Protein AF-A0A024QFM0-F1 (afdb_monomer)

Mean predicted aligned error: 5.04 Å

Nearest PDB structures (foldseek):
  4cy8-assembly1_A  TM=8.111E-01  e=2.817E-01  Pseudomonas nitroreducens HBP1
  4p78-assembly1_D  TM=8.363E-01  e=5.348E-01  Yersinia pestis
  4p78-assembly1_C  TM=7.655E-01  e=1.399E+00  Yersinia pestis
  5e4w-assembly1_D  TM=5.109E-01  e=1.695E+00  Arabidopsis thaliana
  1e8o-assembly1_B  TM=3.904E-01  e=1.590E+00  Homo sapiens

Foldseek 3Di:
DDLVVLLVVLQVVVVVCVVVQWDFDDWDDDPQFIWTWTARPVVRDIDIGGRRRPVNVVVVVVVVVVVVVVPDDD

Structure (mmCIF, N/CA/C/O backbone):
data_AF-A0A024QFM0-F1
#
_entry.id   AF-A0A024QFM0-F1
#
loop_
_atom_site.group_PDB
_atom_site.id
_atom_site.type_symbol
_atom_site.label_atom_id
_atom_site.label_alt_id
_atom_site.label_comp_id
_atom_site.label_asym_id
_atom_site.label_entity_id
_atom_site.label_seq_id
_atom_site.pdbx_PDB_ins_code
_atom_site.Cartn_x
_atom_site.Cartn_y
_atom_site.Cartn_z
_atom_site.occupancy
_atom_site.B_iso_or_equiv
_atom_site.auth_seq_id
_atom_site.auth_comp_id
_atom_site.auth_asym_id
_atom_site.auth_atom_id
_atom_site.pdbx_PDB_model_num
ATOM 1 N N . MET A 1 1 ? 6.297 -13.937 -16.753 1.00 67.25 1 MET A N 1
ATOM 2 C CA . MET A 1 1 ? 5.712 -12.826 -15.983 1.00 67.25 1 MET A CA 1
ATOM 3 C C . MET A 1 1 ? 6.576 -11.608 -16.234 1.00 67.25 1 MET A C 1
ATOM 5 O O . MET A 1 1 ? 7.779 -11.682 -16.003 1.00 67.25 1 MET A O 1
ATOM 9 N N . THR A 1 2 ? 6.015 -10.563 -16.831 1.00 90.94 2 THR A N 1
ATOM 10 C CA . THR A 1 2 ? 6.727 -9.315 -17.119 1.00 90.94 2 THR A CA 1
ATOM 11 C C . THR A 1 2 ? 6.767 -8.425 -15.877 1.00 90.94 2 THR A C 1
ATOM 13 O O . THR A 1 2 ? 6.005 -8.621 -14.933 1.00 90.94 2 THR A O 1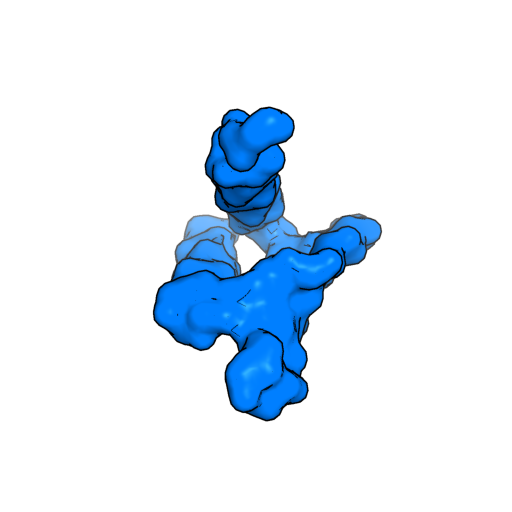
ATOM 16 N N . VAL A 1 3 ? 7.641 -7.416 -15.876 1.00 88.75 3 VAL A N 1
ATOM 17 C CA . VAL A 1 3 ? 7.673 -6.399 -14.811 1.00 88.75 3 VAL A CA 1
ATOM 18 C C . VAL A 1 3 ? 6.315 -5.698 -14.687 1.00 88.75 3 VAL A C 1
ATOM 20 O O . VAL A 1 3 ? 5.867 -5.427 -13.576 1.00 88.75 3 VAL A O 1
ATOM 23 N N . TYR A 1 4 ? 5.635 -5.454 -15.809 1.00 92.62 4 TYR A N 1
ATOM 24 C CA . TYR A 1 4 ? 4.311 -4.839 -15.818 1.00 92.62 4 TYR A CA 1
ATOM 25 C C . TYR A 1 4 ? 3.243 -5.749 -15.194 1.00 92.62 4 TYR A C 1
ATOM 27 O O . TYR A 1 4 ? 2.465 -5.277 -14.373 1.00 92.62 4 TYR A O 1
ATOM 35 N N . ASP A 1 5 ? 3.268 -7.055 -15.479 1.00 95.00 5 ASP A N 1
ATOM 36 C CA . ASP A 1 5 ? 2.310 -8.013 -14.900 1.00 95.00 5 ASP A CA 1
ATOM 37 C C . ASP A 1 5 ? 2.424 -8.063 -13.366 1.00 95.00 5 ASP A C 1
ATOM 39 O O . ASP A 1 5 ? 1.421 -8.169 -12.656 1.00 95.00 5 ASP A O 1
ATOM 43 N N . VAL A 1 6 ? 3.656 -7.977 -12.839 1.00 94.56 6 VAL A N 1
ATOM 44 C CA . VAL A 1 6 ? 3.912 -7.920 -11.388 1.00 94.56 6 VAL A CA 1
ATOM 45 C C . VAL A 1 6 ? 3.294 -6.655 -10.798 1.00 94.56 6 VAL A C 1
ATOM 47 O O . VAL A 1 6 ? 2.608 -6.730 -9.782 1.00 94.56 6 VAL A O 1
ATOM 50 N N . PHE A 1 7 ? 3.503 -5.506 -11.448 1.00 95.94 7 PHE A N 1
ATOM 51 C CA . PHE A 1 7 ? 2.904 -4.241 -11.025 1.00 95.94 7 PHE A CA 1
ATOM 52 C C . PHE A 1 7 ? 1.375 -4.310 -11.021 1.00 95.94 7 PHE A C 1
ATOM 54 O O . PHE A 1 7 ? 0.748 -3.944 -10.030 1.00 95.94 7 PHE A O 1
ATOM 61 N N . GLU A 1 8 ? 0.768 -4.798 -12.103 1.00 96.75 8 GLU A N 1
ATOM 62 C CA . GLU A 1 8 ? -0.687 -4.888 -12.220 1.00 96.75 8 GLU A CA 1
ATOM 63 C C . GLU A 1 8 ? -1.277 -5.809 -11.143 1.00 96.75 8 GLU A C 1
ATOM 65 O O . GLU A 1 8 ? -2.264 -5.462 -10.494 1.00 96.75 8 GLU A O 1
ATOM 70 N N . THR A 1 9 ? -0.622 -6.943 -10.884 1.00 96.56 9 THR A N 1
ATOM 71 C CA . THR A 1 9 ? -1.024 -7.886 -9.833 1.00 96.56 9 THR A CA 1
ATOM 72 C C . THR A 1 9 ? -0.951 -7.249 -8.446 1.00 96.56 9 THR A C 1
ATOM 74 O O . THR A 1 9 ? -1.924 -7.294 -7.693 1.00 96.56 9 THR A O 1
ATOM 77 N N . GLU A 1 10 ? 0.182 -6.636 -8.103 1.00 96.69 10 GLU A N 1
ATOM 78 C CA . GLU A 1 10 ? 0.394 -5.994 -6.802 1.00 96.69 10 GLU A CA 1
ATOM 79 C C . GLU A 1 10 ? -0.564 -4.807 -6.592 1.00 96.69 10 GLU A C 1
ATOM 81 O O . GLU A 1 10 ? -1.176 -4.686 -5.530 1.00 96.69 10 GLU A O 1
ATOM 86 N N . LYS A 1 11 ? -0.769 -3.972 -7.620 1.00 96.12 11 LYS A N 1
ATOM 87 C CA . LYS A 1 11 ? -1.747 -2.875 -7.599 1.00 96.12 11 LYS A CA 1
ATOM 88 C C . LYS A 1 11 ? -3.162 -3.400 -7.353 1.00 96.12 11 LYS A C 1
ATOM 90 O O . LYS A 1 11 ? -3.856 -2.886 -6.479 1.00 96.12 11 LYS A O 1
ATOM 95 N N . ASN A 1 12 ? -3.586 -4.424 -8.093 1.00 96.88 12 ASN A N 1
ATOM 96 C CA . ASN A 1 12 ? -4.928 -4.985 -7.954 1.00 96.88 12 ASN A CA 1
ATOM 97 C C . ASN A 1 12 ? -5.156 -5.591 -6.561 1.00 96.88 12 ASN A C 1
ATOM 99 O O . ASN A 1 12 ? -6.250 -5.449 -6.022 1.00 96.88 12 ASN A O 1
ATOM 103 N N . GLN A 1 13 ? -4.140 -6.203 -5.942 1.00 96.38 13 GLN A N 1
ATOM 104 C CA . GLN A 1 13 ? -4.236 -6.694 -4.561 1.00 96.38 13 GLN A CA 1
ATOM 105 C C . GLN A 1 13 ? -4.443 -5.558 -3.551 1.00 96.38 13 GLN A C 1
ATOM 107 O O . GLN A 1 13 ? -5.305 -5.669 -2.677 1.00 96.38 13 GLN A O 1
ATOM 112 N N . ILE A 1 14 ? -3.687 -4.460 -3.684 1.00 95.38 14 ILE A N 1
ATOM 113 C 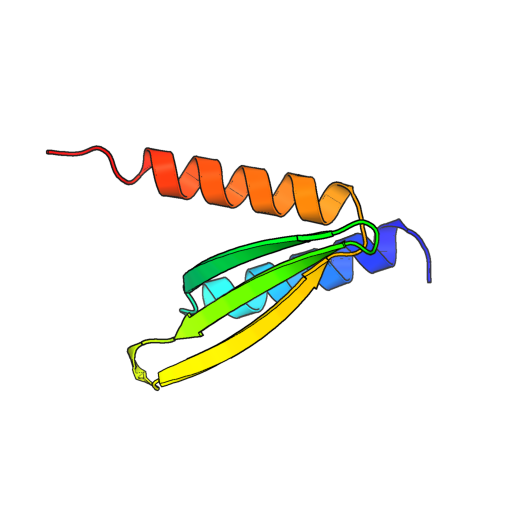CA . ILE A 1 14 ? -3.865 -3.265 -2.846 1.00 95.38 14 ILE A CA 1
ATOM 114 C C . ILE A 1 14 ? -5.290 -2.728 -3.013 1.00 95.38 14 ILE A C 1
ATOM 116 O O . ILE A 1 14 ? -5.999 -2.548 -2.023 1.00 95.38 14 ILE A O 1
ATOM 120 N N . ASP A 1 15 ? -5.725 -2.526 -4.259 1.00 95.81 15 ASP A N 1
ATOM 121 C CA . ASP A 1 15 ? -7.055 -2.003 -4.571 1.00 95.81 15 ASP A CA 1
ATOM 122 C C . ASP A 1 15 ? -8.156 -2.892 -3.995 1.00 95.81 15 ASP A C 1
ATOM 124 O O . ASP A 1 15 ? -9.084 -2.398 -3.361 1.00 95.81 15 ASP A O 1
ATOM 128 N N . GLN A 1 16 ? -8.067 -4.209 -4.176 1.00 96.44 16 GLN A N 1
ATOM 129 C CA . GLN A 1 16 ? -9.060 -5.147 -3.654 1.00 96.44 16 GLN A CA 1
ATOM 130 C C . GLN A 1 16 ? -9.180 -5.076 -2.133 1.00 96.44 16 GLN A C 1
ATOM 132 O O . GLN A 1 16 ? -10.298 -5.067 -1.615 1.00 96.44 16 GLN A O 1
ATOM 137 N N . LEU A 1 17 ? -8.058 -5.000 -1.413 1.00 95.00 17 LEU A N 1
ATOM 138 C CA . LEU A 1 17 ? -8.070 -4.910 0.046 1.00 95.00 17 LEU A CA 1
ATOM 139 C C . LEU A 1 17 ? -8.635 -3.566 0.519 1.00 95.00 17 LEU A C 1
ATOM 141 O O . LEU A 1 17 ? -9.481 -3.551 1.413 1.00 95.00 17 LEU A O 1
ATOM 145 N N . LEU A 1 18 ? -8.271 -2.457 -0.128 1.00 93.62 18 LEU A N 1
ATOM 146 C CA . LEU A 1 18 ? -8.839 -1.139 0.176 1.00 93.62 18 LEU A CA 1
ATOM 147 C C . LEU A 1 18 ? -10.354 -1.084 -0.077 1.00 93.62 18 LEU A C 1
ATOM 149 O O . LEU A 1 18 ? -11.101 -0.646 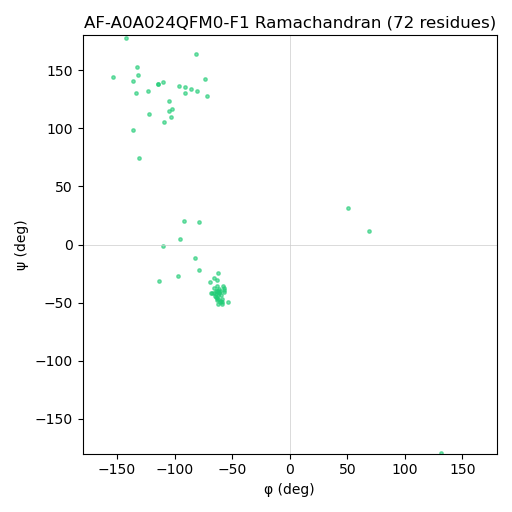0.796 1.00 93.62 18 LEU A O 1
ATOM 153 N N . HIS A 1 19 ? -10.831 -1.579 -1.225 1.00 94.81 19 HIS A N 1
ATOM 154 C CA . HIS A 1 19 ? -12.270 -1.665 -1.521 1.00 94.81 19 HIS A CA 1
ATOM 155 C C . HIS A 1 19 ? -13.002 -2.604 -0.559 1.00 94.81 19 HIS A C 1
ATOM 157 O O . HIS A 1 19 ? -14.164 -2.387 -0.227 1.00 94.81 19 HIS A O 1
ATOM 163 N N . SER A 1 20 ? -12.301 -3.622 -0.065 1.00 94.25 20 SER A N 1
ATOM 164 C CA . SER A 1 20 ? -12.773 -4.512 0.989 1.00 94.25 20 SER A CA 1
ATOM 165 C C . SER A 1 20 ? -12.636 -3.882 2.382 1.00 94.25 20 SER A C 1
ATOM 167 O O . SER A 1 20 ? -12.607 -4.610 3.364 1.00 94.25 20 SER A O 1
ATOM 169 N N . GLY A 1 21 ? -12.510 -2.565 2.527 1.00 93.88 21 GLY A N 1
ATOM 170 C CA . GLY A 1 21 ? -12.527 -1.901 3.833 1.00 93.88 21 GLY A CA 1
ATOM 171 C C . GLY A 1 21 ? -11.311 -2.173 4.725 1.00 93.88 21 GLY A C 1
ATOM 172 O O . GLY A 1 21 ? -11.344 -1.834 5.908 1.00 93.88 21 GLY A O 1
ATOM 173 N N . PHE A 1 22 ? -10.236 -2.765 4.195 1.00 95.31 22 PHE A N 1
ATOM 174 C CA . PHE A 1 22 ? -8.973 -2.832 4.923 1.00 95.31 22 PHE A CA 1
ATOM 175 C C . PHE A 1 22 ? -8.301 -1.462 4.926 1.00 95.31 22 PHE A C 1
ATOM 177 O O . PHE A 1 22 ? -8.292 -0.741 3.928 1.00 95.31 22 PHE A O 1
ATOM 184 N N . LYS A 1 23 ? -7.672 -1.126 6.048 1.00 92.88 23 LYS A N 1
ATOM 185 C CA . LYS A 1 23 ? -6.866 0.081 6.216 1.00 92.88 23 LYS A CA 1
ATOM 186 C C . LYS A 1 23 ? -5.404 -0.303 6.335 1.00 92.88 23 LYS A C 1
ATOM 188 O O . LYS A 1 23 ? -5.076 -1.283 6.996 1.00 92.88 23 LYS A O 1
ATOM 193 N N . MET A 1 24 ? -4.525 0.469 5.705 1.00 91.94 24 MET A N 1
ATOM 194 C CA . MET A 1 24 ? -3.082 0.308 5.883 1.00 91.94 24 MET A CA 1
ATOM 195 C C . MET A 1 24 ? -2.697 0.795 7.279 1.00 91.94 24 MET A C 1
ATOM 197 O O . MET A 1 24 ? -3.042 1.914 7.650 1.00 91.94 24 MET A O 1
ATOM 201 N N . THR A 1 25 ? -1.986 -0.029 8.042 1.00 92.00 25 THR A N 1
ATOM 202 C CA . THR A 1 25 ? -1.594 0.295 9.425 1.00 92.00 25 THR A CA 1
ATOM 203 C C . THR A 1 25 ? -0.092 0.462 9.581 1.00 92.00 25 THR A C 1
ATOM 205 O O . THR A 1 25 ? 0.362 1.266 10.393 1.00 92.00 25 THR A O 1
ATOM 208 N N . ARG A 1 26 ? 0.702 -0.266 8.788 1.00 92.44 26 ARG A N 1
ATOM 209 C CA . ARG A 1 26 ? 2.164 -0.199 8.835 1.00 92.44 26 ARG A CA 1
ATOM 210 C C . ARG A 1 26 ? 2.778 -0.581 7.501 1.00 92.44 26 ARG A C 1
ATOM 212 O O . ARG A 1 26 ? 2.316 -1.507 6.844 1.00 92.44 26 ARG A O 1
ATOM 219 N N . ILE A 1 27 ? 3.872 0.082 7.146 1.00 92.75 27 ILE A N 1
ATOM 220 C CA . ILE A 1 27 ? 4.710 -0.290 6.006 1.00 92.75 27 ILE A CA 1
ATOM 221 C C . ILE A 1 27 ? 6.131 -0.504 6.511 1.00 92.75 27 ILE A C 1
ATOM 223 O O . ILE A 1 27 ? 6.652 0.311 7.271 1.00 92.75 27 ILE A O 1
ATOM 227 N N . THR A 1 28 ? 6.740 -1.615 6.110 1.00 93.31 28 THR A N 1
ATOM 228 C CA . THR A 1 28 ? 8.129 -1.949 6.429 1.00 93.31 28 THR A CA 1
ATOM 229 C C . THR A 1 28 ? 8.895 -2.155 5.131 1.00 93.31 28 THR A C 1
ATOM 231 O O . THR A 1 28 ? 8.638 -3.117 4.412 1.00 93.31 28 THR A O 1
ATOM 234 N N . SER A 1 29 ? 9.838 -1.263 4.840 1.00 88.19 29 SER A N 1
ATOM 235 C CA . SER A 1 29 ? 10.671 -1.330 3.637 1.00 88.19 29 SER A CA 1
ATOM 236 C C . SER A 1 29 ? 11.952 -2.116 3.887 1.00 88.19 29 SER A C 1
ATOM 238 O O . SER A 1 29 ? 12.627 -1.911 4.898 1.00 88.19 29 SER A O 1
ATOM 240 N N . ASN A 1 30 ? 12.311 -2.996 2.953 1.00 88.12 30 ASN A N 1
ATOM 241 C CA . ASN A 1 30 ? 13.616 -3.648 2.914 1.00 88.12 30 ASN A CA 1
ATOM 242 C C . ASN A 1 30 ? 14.132 -3.803 1.474 1.00 88.12 30 ASN A C 1
ATOM 244 O O . ASN A 1 30 ? 13.475 -3.399 0.515 1.00 88.12 30 ASN A O 1
ATOM 248 N N . LEU A 1 31 ? 15.343 -4.348 1.322 1.00 88.38 31 LEU A N 1
ATOM 249 C CA . LEU A 1 31 ? 16.000 -4.481 0.014 1.00 88.38 31 LEU A CA 1
ATOM 250 C C . LEU A 1 31 ? 15.231 -5.389 -0.957 1.00 88.38 31 LEU A C 1
ATOM 252 O O . LEU A 1 31 ? 15.344 -5.218 -2.167 1.00 88.38 31 LEU A O 1
ATOM 256 N N . ASP A 1 32 ? 14.422 -6.308 -0.437 1.00 86.50 32 ASP A N 1
ATOM 257 C CA . ASP A 1 32 ? 13.639 -7.248 -1.235 1.00 86.50 32 ASP A CA 1
ATOM 258 C C . ASP A 1 32 ? 12.198 -6.763 -1.492 1.00 86.50 32 ASP A C 1
ATOM 260 O O . ASP A 1 32 ? 11.386 -7.510 -2.045 1.00 86.50 32 ASP A O 1
ATOM 264 N N . GLY A 1 33 ? 11.849 -5.545 -1.062 1.00 91.50 33 GLY A N 1
ATOM 265 C CA . GLY A 1 33 ? 10.538 -4.936 -1.273 1.00 91.50 33 GLY A CA 1
ATOM 266 C C . GLY A 1 33 ? 9.905 -4.326 -0.022 1.00 91.50 33 GLY A C 1
ATOM 267 O O . GLY A 1 33 ? 10.453 -4.371 1.080 1.00 91.50 33 GLY A O 1
ATOM 268 N N . ASP A 1 34 ? 8.705 -3.778 -0.199 1.00 94.19 34 ASP A N 1
ATOM 269 C CA . ASP A 1 34 ? 7.907 -3.221 0.895 1.00 94.19 34 ASP A CA 1
ATOM 270 C C . ASP A 1 34 ? 6.899 -4.248 1.402 1.00 94.19 34 ASP A C 1
ATOM 272 O O . ASP A 1 34 ? 6.222 -4.918 0.625 1.00 94.19 34 ASP A O 1
ATOM 276 N N . VAL A 1 35 ? 6.769 -4.353 2.718 1.00 95.69 35 VAL A N 1
ATOM 277 C CA . VAL A 1 35 ? 5.754 -5.165 3.386 1.00 95.69 35 VAL A CA 1
ATOM 278 C C . VAL A 1 35 ? 4.678 -4.234 3.930 1.00 95.69 35 VAL A C 1
ATOM 280 O O . VAL A 1 35 ? 4.944 -3.423 4.817 1.00 95.69 35 VAL A O 1
ATOM 283 N N . VAL A 1 36 ? 3.465 -4.348 3.394 1.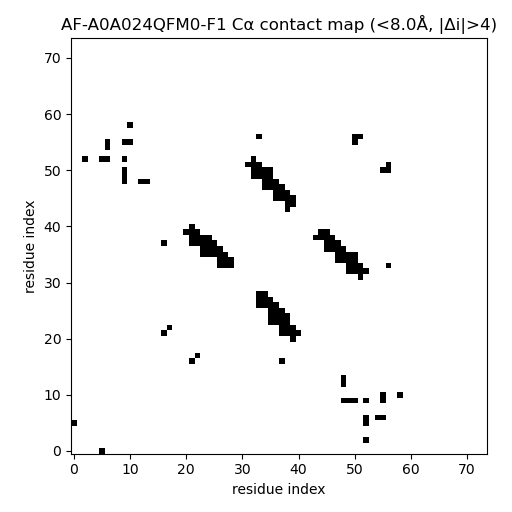00 95.19 36 VAL A N 1
ATOM 284 C CA . VAL A 1 36 ? 2.302 -3.533 3.762 1.00 95.19 36 VAL A CA 1
ATOM 285 C C . VAL A 1 36 ? 1.394 -4.349 4.666 1.00 95.19 36 VAL A C 1
ATOM 287 O O . VAL A 1 36 ? 0.838 -5.359 4.242 1.00 95.19 36 VAL A O 1
ATOM 290 N N . HIS A 1 37 ? 1.230 -3.901 5.904 1.00 95.38 37 HIS A N 1
ATOM 291 C CA . HIS A 1 37 ? 0.284 -4.460 6.858 1.00 95.38 37 HIS A CA 1
ATOM 292 C C . HIS A 1 37 ? -1.045 -3.722 6.745 1.00 95.38 37 HIS A C 1
ATOM 294 O O . HIS A 1 37 ? -1.089 -2.487 6.749 1.00 95.38 37 HIS A O 1
ATOM 300 N N . MET A 1 38 ? -2.121 -4.493 6.639 1.00 94.81 38 MET A N 1
ATOM 301 C CA . MET A 1 38 ? -3.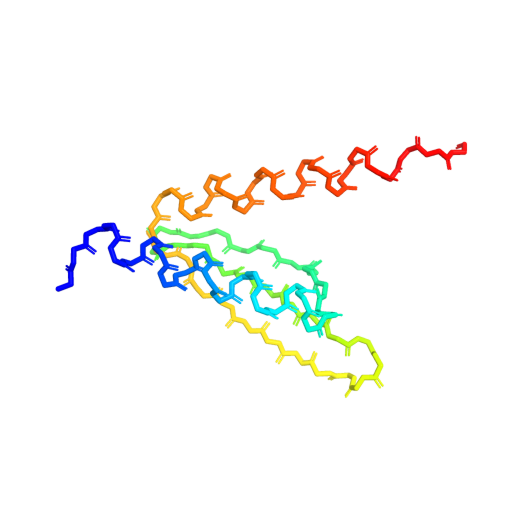474 -3.982 6.512 1.00 94.81 38 MET A CA 1
ATOM 302 C C . MET A 1 38 ? -4.407 -4.685 7.483 1.00 94.81 38 MET A C 1
ATOM 304 O O . MET A 1 38 ? -4.268 -5.881 7.734 1.00 94.81 38 MET A O 1
ATOM 308 N N . GLU A 1 39 ? -5.384 -3.947 7.992 1.00 96.19 39 GLU A N 1
ATOM 309 C CA . GLU A 1 39 ? -6.329 -4.446 8.985 1.00 96.19 39 GLU A CA 1
ATOM 310 C C . GLU A 1 39 ? -7.754 -4.019 8.648 1.00 96.19 39 GLU A C 1
ATOM 312 O O . GLU A 1 39 ? -7.997 -2.883 8.233 1.00 96.19 39 GLU A O 1
ATOM 317 N N . ARG A 1 40 ? -8.708 -4.925 8.856 1.00 95.75 40 ARG A N 1
ATOM 318 C CA . ARG A 1 40 ? -10.139 -4.630 8.841 1.00 95.75 40 ARG A CA 1
ATOM 319 C C . ARG A 1 40 ? -10.658 -4.722 10.275 1.00 95.75 40 ARG A C 1
ATOM 321 O O . ARG A 1 40 ? -10.828 -5.811 10.813 1.00 95.75 40 ARG A O 1
ATOM 328 N N . ILE A 1 41 ? -10.925 -3.563 10.878 1.00 89.25 41 ILE A N 1
ATOM 329 C CA . ILE A 1 41 ? -11.292 -3.437 12.301 1.00 89.25 41 ILE A CA 1
ATOM 330 C C . ILE A 1 41 ? -12.586 -4.200 12.622 1.00 89.25 41 ILE A C 1
ATOM 332 O O . ILE A 1 41 ? -12.666 -4.858 13.652 1.00 89.25 41 ILE A O 1
ATOM 336 N N . GLU A 1 42 ? -13.574 -4.157 11.724 1.00 91.38 42 GLU A N 1
ATOM 337 C CA . GLU A 1 42 ? -14.891 -4.789 11.920 1.00 91.38 42 GLU A CA 1
ATOM 338 C C . GLU A 1 42 ? -14.808 -6.299 12.170 1.00 91.38 42 GLU A C 1
ATOM 340 O O . GLU A 1 42 ? -15.594 -6.848 12.937 1.00 91.38 42 GLU A O 1
ATOM 345 N N . THR A 1 43 ? -13.856 -6.969 11.521 1.00 92.88 43 THR A N 1
ATOM 346 C CA . THR A 1 43 ? -13.672 -8.424 11.600 1.00 92.88 43 THR A CA 1
ATOM 347 C C . THR A 1 43 ? -12.403 -8.815 12.352 1.00 92.88 43 THR A C 1
ATOM 349 O O . THR A 1 43 ? -12.128 -10.005 12.494 1.00 92.88 43 THR A O 1
ATOM 352 N N . ASN A 1 44 ? -11.625 -7.831 12.818 1.00 92.06 44 ASN A N 1
ATOM 353 C CA . ASN A 1 44 ? -10.275 -8.010 13.352 1.00 92.06 44 ASN A CA 1
ATOM 354 C C . ASN A 1 44 ? -9.360 -8.830 12.413 1.00 92.06 44 ASN A C 1
ATOM 356 O O . ASN A 1 44 ? -8.491 -9.579 12.861 1.00 92.06 44 ASN A O 1
ATOM 360 N N . GLU A 1 45 ? -9.584 -8.732 11.097 1.00 96.19 45 GLU A N 1
ATOM 361 C CA . GLU A 1 45 ? -8.813 -9.466 10.094 1.00 96.19 45 GLU A CA 1
ATOM 362 C C . GLU A 1 45 ? -7.549 -8.690 9.724 1.00 96.19 45 GLU A C 1
ATOM 364 O O . GLU A 1 45 ? -7.606 -7.495 9.427 1.00 96.19 45 GLU A O 1
ATOM 369 N N . GLN A 1 46 ? -6.413 -9.387 9.682 1.00 95.56 46 GLN A N 1
ATOM 370 C CA . GLN A 1 46 ? -5.126 -8.826 9.282 1.00 95.56 46 GLN A CA 1
ATOM 371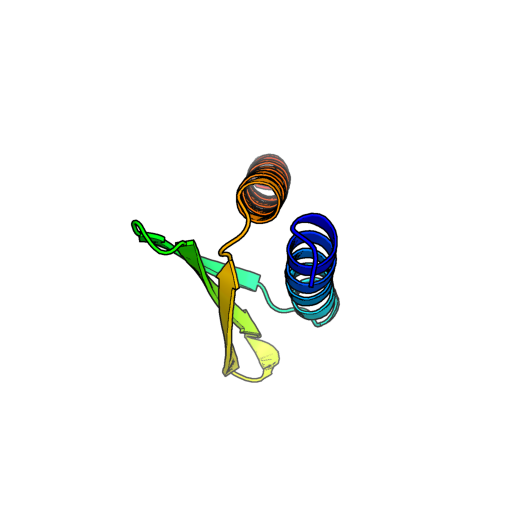 C C . GLN A 1 46 ? -4.639 -9.458 7.979 1.00 95.56 46 GLN A C 1
ATOM 373 O O . GLN A 1 46 ? -4.720 -10.673 7.778 1.00 95.56 46 GLN A O 1
ATOM 378 N N . ARG A 1 47 ? -4.096 -8.628 7.089 1.00 95.75 47 ARG A N 1
ATOM 379 C CA . ARG A 1 47 ? -3.494 -9.042 5.821 1.00 95.75 47 ARG A CA 1
ATOM 380 C C . ARG A 1 47 ? -2.148 -8.370 5.627 1.00 95.75 47 ARG A C 1
ATOM 382 O O . ARG A 1 47 ? -1.873 -7.290 6.146 1.00 95.75 47 ARG A O 1
ATOM 389 N N . THR A 1 48 ? -1.287 -9.036 4.871 1.00 94.69 48 THR A N 1
ATOM 390 C CA . THR A 1 48 ? 0.029 -8.514 4.523 1.00 94.69 48 THR A CA 1
ATOM 391 C C . THR A 1 48 ? 0.274 -8.712 3.041 1.00 94.69 48 THR A C 1
ATOM 393 O O . THR A 1 48 ? 0.081 -9.812 2.526 1.00 94.69 48 THR A O 1
ATOM 396 N N . ILE A 1 49 ? 0.701 -7.647 2.369 1.00 94.88 49 ILE A N 1
ATOM 397 C CA . ILE A 1 49 ? 1.087 -7.664 0.958 1.00 94.88 49 ILE A CA 1
ATOM 398 C C . ILE A 1 49 ? 2.576 -7.357 0.876 1.00 94.88 49 ILE A C 1
ATOM 400 O O . ILE A 1 49 ? 3.064 -6.463 1.569 1.00 94.88 49 ILE A O 1
ATOM 404 N N . ARG A 1 50 ? 3.297 -8.075 0.015 1.00 94.94 50 ARG A N 1
ATOM 405 C CA . ARG A 1 50 ? 4.681 -7.752 -0.32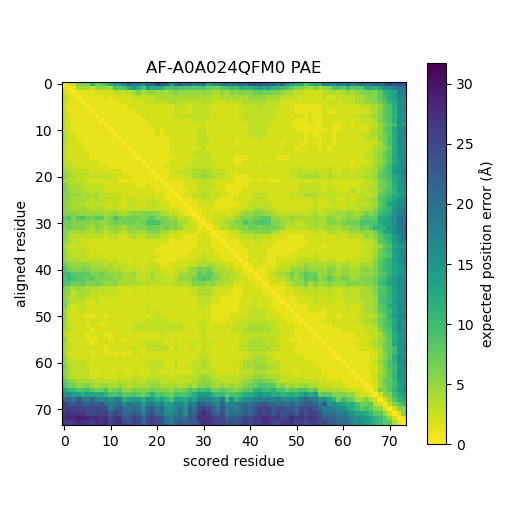4 1.00 94.94 50 ARG A CA 1
ATOM 406 C C . ARG A 1 50 ? 4.740 -7.123 -1.710 1.00 94.94 50 ARG A C 1
ATOM 408 O O . ARG A 1 50 ? 4.303 -7.742 -2.671 1.00 94.94 50 ARG A O 1
ATOM 415 N N . LEU A 1 51 ? 5.303 -5.923 -1.791 1.00 95.31 51 LEU A N 1
ATOM 416 C CA . LEU A 1 51 ? 5.508 -5.178 -3.026 1.00 95.31 51 LEU A CA 1
ATOM 417 C C . LEU A 1 51 ? 6.970 -5.267 -3.439 1.00 95.31 51 LEU A C 1
ATOM 419 O O . LEU A 1 51 ? 7.854 -4.679 -2.812 1.00 95.31 51 LEU A O 1
ATOM 423 N N . THR A 1 52 ? 7.220 -5.996 -4.510 1.00 95.19 52 THR A N 1
ATOM 424 C CA . THR A 1 52 ? 8.550 -6.178 -5.091 1.00 95.19 52 THR A CA 1
ATOM 425 C C . THR A 1 52 ? 8.784 -5.215 -6.251 1.00 95.19 52 THR A C 1
ATOM 427 O O . THR A 1 52 ? 9.919 -4.793 -6.490 1.00 95.19 52 THR A O 1
ATOM 430 N N . ASN A 1 53 ? 7.716 -4.785 -6.932 1.00 95.12 53 ASN A N 1
ATOM 431 C CA . ASN A 1 53 ? 7.821 -3.883 -8.066 1.00 95.12 53 ASN A CA 1
ATOM 432 C C . AS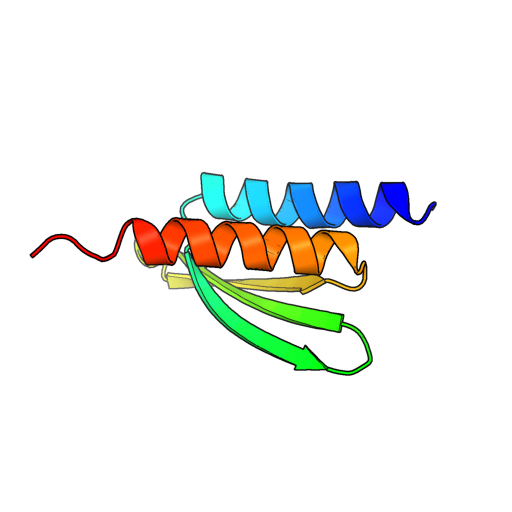N A 1 53 ? 7.984 -2.408 -7.623 1.00 95.12 53 ASN A C 1
ATOM 434 O O . ASN A 1 53 ? 7.209 -1.914 -6.798 1.00 95.12 53 ASN A O 1
ATOM 438 N N . PRO A 1 54 ? 8.955 -1.659 -8.184 1.00 93.00 54 PRO A N 1
ATOM 4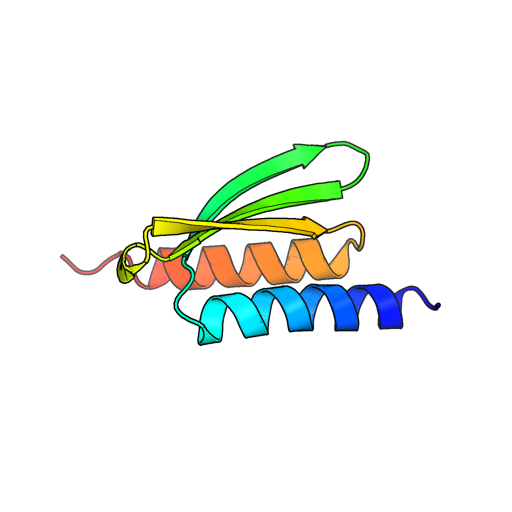39 C CA . PRO A 1 54 ? 9.147 -0.239 -7.878 1.00 93.00 54 PRO A CA 1
ATOM 440 C C . PRO A 1 54 ? 7.927 0.658 -8.139 1.00 93.00 54 PRO A C 1
ATOM 442 O O . PRO A 1 54 ? 7.645 1.548 -7.334 1.00 93.00 54 PRO A O 1
ATOM 445 N N . GLU A 1 55 ? 7.178 0.422 -9.218 1.00 95.50 55 GLU A N 1
ATOM 446 C CA . GLU A 1 55 ? 5.982 1.204 -9.549 1.00 95.50 55 GLU A CA 1
ATOM 447 C C . GLU A 1 55 ? 4.841 0.936 -8.560 1.00 95.50 55 GLU A C 1
ATOM 449 O O . GLU A 1 55 ? 4.108 1.862 -8.208 1.00 95.50 55 GLU A O 1
ATOM 454 N N . SER A 1 56 ? 4.738 -0.279 -8.012 1.00 95.81 56 SER A N 1
ATOM 455 C CA . SER A 1 56 ? 3.776 -0.584 -6.943 1.00 95.81 56 SER A CA 1
ATOM 456 C C . SER A 1 56 ? 4.077 0.216 -5.678 1.00 95.81 56 SER A C 1
ATOM 458 O O . SER A 1 56 ? 3.165 0.753 -5.052 1.00 95.81 56 SER A O 1
ATOM 460 N N . ARG A 1 57 ? 5.360 0.371 -5.319 1.00 92.62 57 ARG A N 1
ATOM 461 C CA . ARG A 1 57 ? 5.781 1.189 -4.163 1.00 92.62 57 ARG A CA 1
ATOM 462 C C . ARG A 1 57 ? 5.473 2.676 -4.365 1.00 92.62 57 ARG A C 1
ATOM 464 O O . ARG A 1 57 ? 5.043 3.369 -3.439 1.00 92.62 57 ARG A O 1
ATOM 471 N N . LYS A 1 58 ? 5.634 3.175 -5.594 1.00 94.31 58 LYS A N 1
ATOM 472 C CA . LYS A 1 58 ? 5.246 4.545 -5.969 1.00 94.31 58 LYS A CA 1
ATOM 473 C C . LYS A 1 58 ? 3.730 4.741 -5.900 1.00 94.31 58 LYS A C 1
ATOM 475 O O . LYS A 1 58 ? 3.255 5.766 -5.402 1.00 94.31 58 LYS A O 1
ATOM 480 N N . TYR A 1 59 ? 2.973 3.754 -6.370 1.00 95.06 59 TYR A N 1
ATOM 481 C CA . TYR A 1 59 ? 1.520 3.746 -6.274 1.00 95.06 59 TYR A CA 1
ATOM 482 C C . TYR A 1 59 ? 1.056 3.775 -4.810 1.00 95.06 59 TYR A C 1
ATOM 484 O O . TYR A 1 59 ? 0.292 4.665 -4.434 1.00 95.06 59 TYR A O 1
ATOM 492 N N . LEU A 1 60 ? 1.613 2.902 -3.962 1.00 93.19 60 LEU A N 1
ATOM 493 C CA . LEU A 1 60 ? 1.370 2.883 -2.517 1.00 93.19 60 LEU A CA 1
ATOM 494 C C . LEU A 1 60 ? 1.645 4.252 -1.877 1.00 93.19 60 LEU A C 1
ATOM 496 O O . LEU A 1 60 ? 0.791 4.798 -1.184 1.00 93.19 60 LEU A O 1
ATOM 500 N N . THR A 1 61 ? 2.803 4.849 -2.165 1.00 90.50 61 THR A N 1
ATOM 501 C CA . THR A 1 61 ? 3.163 6.188 -1.667 1.00 90.50 61 THR A CA 1
ATOM 502 C C . THR A 1 61 ? 2.134 7.245 -2.077 1.00 90.50 61 THR A C 1
ATOM 504 O O . THR A 1 61 ? 1.748 8.093 -1.274 1.00 90.50 61 THR A O 1
ATOM 507 N N . THR A 1 62 ? 1.634 7.178 -3.313 1.00 92.94 62 THR A N 1
ATOM 508 C CA . THR A 1 62 ? 0.598 8.097 -3.805 1.00 92.94 62 THR A CA 1
ATOM 509 C C . THR A 1 62 ? -0.706 7.947 -3.018 1.00 92.94 62 THR A C 1
ATOM 511 O O . THR A 1 62 ? -1.340 8.953 -2.696 1.00 92.94 62 THR A O 1
ATOM 514 N N . LEU A 1 63 ? -1.096 6.716 -2.673 1.00 91.88 63 LEU A N 1
ATOM 515 C CA . LEU A 1 63 ? -2.275 6.448 -1.845 1.00 91.88 63 LEU A CA 1
ATOM 516 C C . LEU A 1 63 ? -2.123 7.008 -0.427 1.00 91.88 63 LEU A C 1
ATOM 518 O O . LEU A 1 63 ? -3.040 7.662 0.062 1.00 91.88 63 LEU A O 1
ATOM 522 N N . LEU A 1 64 ? -0.962 6.822 0.205 1.00 87.75 64 LEU A N 1
ATOM 523 C CA . LEU A 1 64 ? -0.685 7.362 1.543 1.00 87.75 64 LEU A CA 1
ATOM 524 C C . LEU A 1 64 ? -0.733 8.889 1.562 1.00 87.75 64 LEU A C 1
ATOM 526 O O . LEU A 1 64 ? -1.325 9.477 2.462 1.00 87.75 64 LEU A O 1
ATOM 530 N N . ILE A 1 65 ? -0.146 9.538 0.552 1.00 88.12 65 ILE A N 1
ATOM 531 C CA . ILE A 1 65 ? -0.186 11.000 0.428 1.00 88.12 65 ILE A CA 1
ATOM 532 C C . ILE A 1 65 ? -1.630 11.481 0.266 1.00 88.12 65 ILE A C 1
ATOM 534 O O . ILE A 1 65 ? -2.002 12.491 0.856 1.00 88.12 65 ILE A O 1
ATOM 538 N N . ARG A 1 66 ? -2.461 10.773 -0.509 1.00 85.75 66 ARG A N 1
ATOM 539 C CA . ARG A 1 66 ? -3.887 11.111 -0.650 1.00 85.75 66 ARG A CA 1
ATOM 540 C C . ARG A 1 66 ? -4.629 10.982 0.682 1.00 85.75 66 ARG A C 1
ATOM 542 O O . ARG A 1 66 ? -5.273 11.941 1.085 1.00 85.75 66 ARG A O 1
ATOM 549 N N . GLN A 1 67 ? -4.446 9.875 1.401 1.00 74.50 67 GLN A N 1
ATOM 550 C CA . GLN A 1 67 ? -5.055 9.670 2.722 1.00 74.50 67 GLN A CA 1
ATOM 551 C C . GLN A 1 67 ? -4.592 10.713 3.751 1.00 74.50 67 GLN A C 1
ATOM 553 O O . GLN A 1 67 ? -5.400 11.239 4.510 1.00 74.50 67 GLN A O 1
ATOM 558 N N . GLY A 1 68 ? -3.305 11.074 3.747 1.00 66.06 68 GLY A N 1
ATOM 559 C CA . GLY A 1 68 ? -2.761 12.108 4.631 1.00 66.06 68 GLY A CA 1
ATOM 560 C C . GLY A 1 68 ? -3.309 13.511 4.345 1.00 66.06 68 GLY A C 1
ATOM 561 O O . GLY A 1 68 ? -3.422 14.319 5.261 1.00 66.06 68 GLY A O 1
ATOM 562 N N . ARG A 1 69 ? -3.701 13.801 3.098 1.00 56.12 69 ARG A N 1
ATOM 563 C CA . ARG A 1 69 ? -4.329 15.079 2.712 1.00 56.12 69 ARG A CA 1
ATOM 564 C C . ARG A 1 69 ? -5.812 15.154 3.071 1.00 56.12 69 ARG A C 1
ATOM 566 O O . ARG A 1 69 ? -6.333 16.253 3.212 1.00 56.12 69 ARG A O 1
ATOM 573 N N . GLU A 1 70 ? -6.471 14.014 3.250 1.00 51.69 70 GLU A N 1
ATOM 574 C CA . GLU A 1 70 ? -7.845 13.926 3.762 1.00 51.69 70 GLU A CA 1
ATOM 575 C C . GLU A 1 70 ? -7.894 13.997 5.306 1.00 51.69 70 GLU A C 1
ATOM 577 O O . GLU A 1 70 ? -8.955 14.214 5.883 1.00 51.69 70 GLU A O 1
ATOM 582 N N . GLY A 1 71 ? -6.740 13.892 5.980 1.00 45.38 71 GLY A N 1
ATOM 583 C CA . GLY A 1 71 ? -6.577 13.972 7.438 1.00 45.38 71 GLY A CA 1
ATOM 584 C C . GLY A 1 71 ? -6.284 15.366 8.008 1.00 45.38 71 GLY A C 1
ATOM 585 O O . GLY A 1 71 ? -5.749 15.464 9.110 1.00 45.38 71 GLY A O 1
ATOM 586 N N . THR A 1 72 ? -6.588 16.456 7.297 1.00 41.09 72 THR A N 1
ATOM 587 C CA . THR A 1 72 ? -6.473 17.824 7.842 1.00 41.09 72 THR A CA 1
ATOM 588 C C . THR A 1 72 ? -7.746 18.623 7.577 1.00 41.09 72 THR A C 1
ATOM 590 O O . THR A 1 72 ? -7.783 19.502 6.723 1.00 41.09 72 THR A O 1
ATOM 593 N N . ILE A 1 73 ? -8.799 18.318 8.335 1.00 42.69 73 ILE A N 1
ATOM 594 C CA . ILE A 1 73 ? -9.836 19.290 8.693 1.00 42.69 73 ILE A CA 1
ATOM 595 C C . ILE A 1 73 ? -10.121 19.091 10.179 1.00 42.69 73 ILE A C 1
ATOM 597 O O . ILE A 1 73 ? -10.820 18.149 10.546 1.00 42.69 73 ILE A O 1
ATOM 601 N N . THR A 1 74 ? -9.526 19.934 11.020 1.00 35.78 74 THR A N 1
ATOM 602 C CA . THR A 1 74 ? -10.124 20.651 12.165 1.00 35.78 74 THR A CA 1
ATOM 603 C C . THR A 1 74 ? -9.024 21.491 12.802 1.00 35.78 74 THR A C 1
ATOM 605 O O . THR A 1 74 ? -7.966 20.912 13.134 1.00 35.78 74 THR A O 1
#

Organism: NCBI:txid1462526

Sequence (74 aa):
MTVYDVFETEKNQIDQLLHSGFKMTRITSNLDGDVVHMERIETNEQRTIRLTNPESRKYLTTLLIRQGREGTIT

pLDDT: mean 88.61, std 14.07, range [35.78, 96.88]

Secondary structure (DSSP, 8-state):
--HHHHHHHHHHHHHHHHHTT-EEEEEEEETTEEEEEEEEGGGTEEEEEEE-SHHHHHHHHHHHHHHHHHT---

Radius of gyration: 12.86 Å; Cα contacts (8 Å, |Δi|>4): 79; chains: 1; bounding box: 31×34×30 Å

Solvent-accessible surface area (backbone atoms only — not comparable to full-atom values): 4320 Å² total; per-residue (Å²): 134,53,78,64,56,51,28,54,52,51,43,51,52,53,52,51,40,46,76,65,62,32,42,82,76,47,74,48,78,53,98,82,30,36,38,39,34,29,37,23,78,95,74,70,44,76,50,74,48,75,38,68,41,70,68,34,52,53,50,51,51,53,52,52,54,52,57,60,64,71,69,72,84,132